Protein AF-A0A564Z8V7-F1 (afdb_monomer_lite)

Radius of gyration: 20.1 Å; chains: 1; bounding box: 39×28×52 Å

Foldseek 3Di:
DDPVLVVVVVVLCVVLVCQLPVVLVPQDDDPCSVVSNVVSNVVSVVVSVVVVVVSVCPPDDPDDDDDDPVVVVVCCVVVPPPD

InterPro domains:
  IPR008389 ATPase, V0 complex, subunit e1/e2 [PF05493] (9-68)
  IPR008389 ATPase, V0 complex, subunit e1/e2 [PTHR12263] (4-73)

Structure (mmCIF, N/CA/C/O backbone):
data_AF-A0A564Z8V7-F1
#
_entry.id   AF-A0A564Z8V7-F1
#
loop_
_atom_site.group_PDB
_atom_site.id
_atom_site.type_symbol
_atom_site.label_atom_id
_atom_site.label_alt_id
_atom_site.label_comp_id
_atom_site.label_asym_id
_atom_site.label_entity_id
_atom_site.label_seq_id
_atom_site.pdbx_PDB_ins_code
_atom_site.Cartn_x
_atom_site.Cartn_y
_atom_site.Cartn_z
_atom_site.occupancy
_atom_site.B_iso_or_equiv
_atom_site.auth_seq_id
_atom_site.auth_comp_id
_atom_site.auth_asym_id
_atom_site.auth_atom_id
_atom_site.pdbx_PDB_model_num
ATOM 1 N N . MET A 1 1 ? 1.364 -12.860 14.153 1.00 62.03 1 MET A N 1
ATOM 2 C CA . MET A 1 1 ? 0.710 -12.029 13.116 1.00 62.03 1 MET A CA 1
ATOM 3 C C . MET A 1 1 ? -0.454 -12.823 12.549 1.00 62.03 1 MET A C 1
ATOM 5 O O . MET A 1 1 ? -0.268 -14.002 12.277 1.00 62.03 1 MET A O 1
ATOM 9 N N . SER A 1 2 ? -1.651 -12.243 12.473 1.00 82.06 2 SER A N 1
ATOM 10 C CA . SER A 1 2 ? -2.850 -12.953 12.008 1.00 82.06 2 SER A CA 1
ATOM 11 C C . SER A 1 2 ? -2.844 -13.114 10.484 1.00 82.06 2 SER A C 1
ATOM 13 O O . SER A 1 2 ? -2.258 -12.306 9.765 1.00 82.06 2 SER A O 1
ATOM 15 N N . LEU A 1 3 ? -3.538 -14.138 9.979 1.00 84.12 3 LEU A N 1
ATOM 16 C CA . LEU A 1 3 ? -3.707 -14.360 8.537 1.00 84.12 3 LEU A CA 1
ATOM 17 C C . LEU A 1 3 ? -4.327 -13.132 7.839 1.00 84.12 3 LEU A C 1
ATOM 19 O O . LEU A 1 3 ? -3.943 -12.780 6.728 1.00 84.12 3 LEU A O 1
ATOM 23 N N . GLY A 1 4 ? -5.225 -12.432 8.542 1.00 86.12 4 GLY A N 1
ATOM 24 C CA . GLY A 1 4 ? -5.877 -11.210 8.065 1.00 86.12 4 GLY A CA 1
ATOM 25 C C . GLY A 1 4 ? -4.939 -10.018 7.863 1.00 86.12 4 GLY A C 1
ATOM 26 O O . GLY A 1 4 ? -5.304 -9.098 7.145 1.00 86.12 4 GLY A O 1
ATOM 27 N N . PHE A 1 5 ? -3.733 -10.035 8.434 1.00 89.38 5 PHE A N 1
ATOM 28 C CA . PHE A 1 5 ? -2.710 -9.052 8.092 1.00 89.38 5 PHE A CA 1
ATOM 29 C C . PHE A 1 5 ? -1.959 -9.433 6.803 1.00 89.38 5 PHE A C 1
ATOM 31 O O . PHE A 1 5 ? -1.776 -8.607 5.907 1.00 89.38 5 PHE A O 1
ATOM 38 N N . PHE A 1 6 ? -1.508 -10.686 6.706 1.00 91.31 6 PHE A N 1
ATOM 39 C CA . PHE A 1 6 ? -0.618 -11.101 5.621 1.00 91.31 6 PHE A CA 1
ATOM 40 C C . PHE A 1 6 ? -1.300 -11.080 4.258 1.00 91.31 6 PHE A C 1
ATOM 42 O O . PHE A 1 6 ? -0.662 -10.725 3.271 1.00 91.31 6 PHE A O 1
ATOM 49 N N . ILE A 1 7 ? -2.587 -11.431 4.204 1.00 94.50 7 ILE A N 1
ATOM 50 C CA . ILE A 1 7 ? -3.363 -11.447 2.961 1.00 94.50 7 ILE A CA 1
ATOM 51 C C . ILE A 1 7 ? -3.379 -10.060 2.288 1.00 94.50 7 ILE A C 1
ATOM 53 O O . ILE A 1 7 ? -2.885 -9.957 1.165 1.00 94.50 7 ILE A O 1
ATOM 57 N N . PRO A 1 8 ? -3.886 -8.981 2.921 1.00 94.62 8 PRO A N 1
ATOM 58 C CA . PRO A 1 8 ? -3.918 -7.664 2.288 1.00 94.62 8 PRO A CA 1
ATOM 59 C C . PRO A 1 8 ? -2.516 -7.121 2.002 1.00 94.62 8 PRO A C 1
ATOM 61 O O . PRO A 1 8 ? -2.307 -6.531 0.944 1.00 94.62 8 PRO A O 1
ATOM 64 N N . PHE A 1 9 ? -1.543 -7.369 2.885 1.00 94.81 9 PHE A N 1
ATOM 65 C CA . PHE A 1 9 ? -0.157 -6.969 2.649 1.00 94.81 9 PHE A CA 1
ATOM 66 C C . PHE A 1 9 ? 0.433 -7.601 1.387 1.00 94.81 9 PHE A C 1
ATOM 68 O O . PHE A 1 9 ? 0.972 -6.890 0.535 1.00 94.81 9 PHE A O 1
ATOM 75 N N . ALA A 1 10 ? 0.296 -8.919 1.236 1.00 95.75 10 ALA A N 1
ATOM 76 C CA . ALA A 1 10 ? 0.796 -9.640 0.074 1.00 95.75 10 ALA A CA 1
ATOM 77 C C . ALA A 1 10 ? 0.096 -9.177 -1.210 1.00 95.75 10 ALA A C 1
ATOM 79 O O . ALA A 1 10 ? 0.766 -8.823 -2.176 1.00 95.75 10 ALA A O 1
ATOM 80 N N . VAL A 1 11 ? -1.239 -9.098 -1.203 1.00 97.06 11 VAL A N 1
ATOM 81 C CA . VAL A 1 11 ? -2.030 -8.701 -2.380 1.00 97.06 11 VAL A CA 1
ATOM 82 C C . VAL A 1 11 ? -1.664 -7.296 -2.858 1.00 97.06 11 VAL A C 1
ATOM 84 O O . VAL A 1 11 ? -1.411 -7.102 -4.047 1.00 97.06 11 VAL A O 1
ATOM 87 N N . MET A 1 12 ? -1.586 -6.319 -1.953 1.00 97.00 12 MET A N 1
ATOM 88 C CA . MET A 1 12 ? -1.312 -4.926 -2.323 1.00 97.00 12 MET A CA 1
ATOM 89 C C . MET A 1 12 ? 0.133 -4.716 -2.780 1.00 97.00 12 MET A C 1
ATOM 91 O O . MET A 1 12 ? 0.370 -3.966 -3.729 1.00 97.00 12 MET A O 1
ATOM 95 N N . THR A 1 13 ? 1.088 -5.415 -2.159 1.00 96.94 13 THR A N 1
ATOM 96 C CA . THR A 1 13 ? 2.498 -5.395 -2.582 1.00 96.94 13 THR A CA 1
ATOM 97 C C . THR A 1 13 ? 2.657 -6.013 -3.966 1.00 96.94 13 THR A C 1
ATOM 99 O O . THR A 1 13 ? 3.307 -5.428 -4.831 1.00 96.94 13 THR A O 1
ATOM 102 N N . SER A 1 14 ? 2.027 -7.166 -4.213 1.00 97.44 14 SER A N 1
ATOM 103 C CA . SER A 1 14 ? 2.050 -7.811 -5.525 1.00 97.44 14 SER A CA 1
ATOM 104 C C . SER A 1 14 ? 1.389 -6.940 -6.590 1.00 97.44 14 SER A C 1
ATOM 106 O O . SER A 1 14 ? 1.969 -6.758 -7.655 1.00 97.44 14 SER A O 1
ATOM 108 N N . PHE A 1 15 ? 0.224 -6.353 -6.311 1.00 97.62 15 PHE A N 1
ATOM 109 C CA . PHE A 1 15 ? -0.483 -5.493 -7.260 1.00 97.62 15 PHE A CA 1
ATOM 110 C C . PHE A 1 15 ? 0.364 -4.288 -7.692 1.00 97.62 15 PHE A C 1
ATOM 112 O O . PHE A 1 15 ? 0.630 -4.118 -8.882 1.00 97.62 15 PHE A O 1
ATOM 119 N N . TRP A 1 16 ? 0.844 -3.477 -6.745 1.00 97.56 16 TRP A N 1
ATOM 120 C CA . TRP A 1 16 ? 1.622 -2.282 -7.082 1.00 97.56 16 TRP A CA 1
ATOM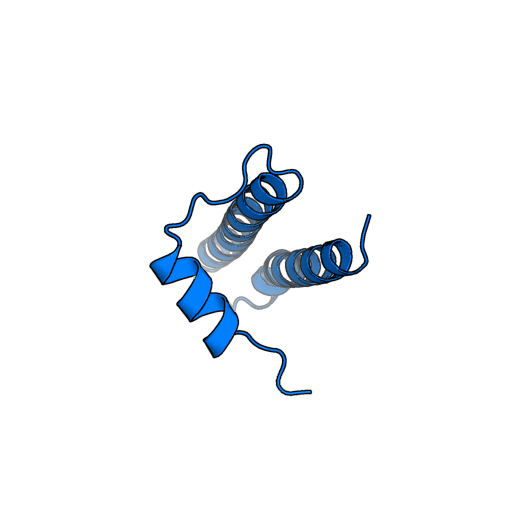 121 C C . TRP A 1 16 ? 3.026 -2.605 -7.592 1.00 97.56 16 TRP A C 1
ATOM 123 O O . TRP A 1 16 ? 3.525 -1.900 -8.469 1.00 97.56 16 TRP A O 1
ATOM 133 N N . GLY A 1 17 ? 3.635 -3.695 -7.119 1.00 96.69 17 GLY A N 1
ATOM 134 C CA . GLY A 1 17 ? 4.884 -4.216 -7.669 1.00 96.69 17 GLY A CA 1
ATOM 135 C C . GLY A 1 17 ? 4.737 -4.608 -9.140 1.00 96.69 17 GLY A C 1
ATOM 136 O O . GLY A 1 17 ? 5.553 -4.207 -9.965 1.00 96.69 17 GLY A O 1
ATOM 137 N N . LEU A 1 18 ? 3.660 -5.313 -9.502 1.00 97.31 18 LEU A N 1
ATOM 138 C CA . LEU A 1 18 ? 3.364 -5.654 -10.896 1.00 97.31 18 LEU A CA 1
ATOM 139 C C . LEU A 1 18 ? 3.110 -4.403 -11.741 1.00 97.31 18 LEU A C 1
ATOM 141 O O . LEU A 1 18 ? 3.660 -4.300 -12.832 1.00 97.31 18 LEU A O 1
ATOM 145 N N . VAL A 1 19 ? 2.340 -3.428 -11.248 1.00 96.50 19 VAL A N 1
ATOM 146 C CA . VAL A 1 19 ? 2.093 -2.168 -11.974 1.00 96.50 19 VAL A CA 1
ATOM 147 C C . VAL A 1 19 ? 3.393 -1.387 -12.198 1.00 96.50 19 VAL A C 1
ATOM 149 O O . VAL A 1 19 ? 3.649 -0.938 -13.314 1.00 96.50 19 VAL A O 1
ATOM 152 N N . GLY A 1 20 ? 4.236 -1.260 -11.170 1.00 96.06 20 G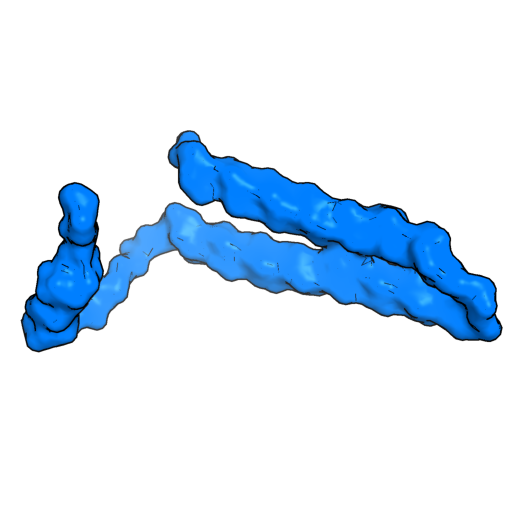LY A N 1
ATOM 153 C CA . GLY A 1 20 ? 5.502 -0.528 -11.245 1.00 96.06 20 GLY A CA 1
ATOM 154 C C . GLY A 1 20 ? 6.566 -1.217 -12.101 1.00 96.06 20 GLY A C 1
ATOM 155 O O . GLY A 1 20 ? 7.359 -0.532 -12.741 1.00 96.06 20 GLY A O 1
ATOM 156 N N . ILE A 1 21 ? 6.575 -2.553 -12.150 1.00 95.88 21 ILE A N 1
ATOM 157 C CA . ILE A 1 21 ? 7.543 -3.328 -12.938 1.00 95.88 21 ILE A CA 1
ATOM 158 C C . ILE A 1 21 ? 7.044 -3.533 -14.367 1.00 95.88 21 ILE A C 1
ATOM 160 O O . ILE A 1 21 ? 7.762 -3.210 -15.304 1.00 95.88 21 ILE A O 1
ATOM 164 N N . ILE A 1 22 ? 5.831 -4.054 -14.564 1.00 96.44 22 ILE A N 1
ATOM 165 C CA . ILE A 1 22 ? 5.305 -4.432 -15.887 1.00 96.44 22 ILE A CA 1
ATOM 166 C C . ILE A 1 22 ? 4.811 -3.205 -16.661 1.00 96.44 22 ILE A C 1
ATOM 168 O O . ILE A 1 22 ? 5.040 -3.103 -17.868 1.00 96.44 22 ILE A O 1
ATOM 172 N N . GLY A 1 23 ? 4.185 -2.240 -15.982 1.00 94.19 23 GLY A N 1
ATOM 173 C CA . GLY A 1 23 ? 3.601 -1.050 -16.608 1.00 94.19 23 GLY A CA 1
ATOM 174 C C . GLY A 1 23 ? 4.559 -0.281 -17.535 1.00 94.19 23 GLY A C 1
ATOM 175 O O . GLY A 1 23 ? 4.186 -0.013 -18.679 1.00 94.19 23 GLY A O 1
ATOM 176 N N . PRO A 1 24 ? 5.810 0.013 -17.129 1.00 94.00 24 PRO A N 1
ATOM 177 C CA . PRO A 1 24 ? 6.792 0.701 -17.979 1.00 94.00 24 PRO A CA 1
ATOM 178 C C . PRO A 1 24 ? 7.187 -0.050 -19.263 1.00 94.00 24 PRO A C 1
ATOM 180 O O . PRO A 1 24 ? 7.605 0.579 -20.249 1.00 94.00 24 PRO A O 1
ATOM 183 N N . PHE A 1 25 ? 7.061 -1.382 -19.280 1.00 93.56 25 PHE A N 1
ATOM 184 C CA . PHE A 1 25 ? 7.321 -2.205 -2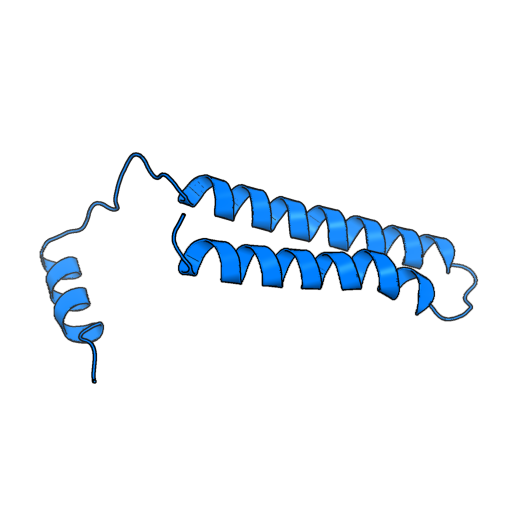0.466 1.00 93.56 25 PHE A CA 1
ATOM 185 C C . PHE A 1 25 ? 6.137 -2.219 -21.437 1.00 93.56 25 PHE A C 1
ATOM 187 O O . PHE A 1 25 ? 6.350 -2.330 -22.644 1.00 93.56 25 PHE A O 1
ATOM 194 N N . CYS A 1 26 ? 4.913 -2.026 -20.941 1.00 93.31 26 CYS A N 1
ATOM 195 C CA . CYS A 1 26 ? 3.690 -1.982 -21.745 1.00 93.31 26 CYS A CA 1
ATOM 196 C C . CYS A 1 26 ? 3.431 -0.627 -22.433 1.00 93.31 26 CYS A C 1
ATOM 198 O O . CYS A 1 26 ? 2.432 -0.483 -23.134 1.00 93.31 26 CYS A O 1
ATOM 200 N N . VAL A 1 27 ? 4.306 0.373 -22.264 1.00 92.75 27 VAL A N 1
ATOM 201 C CA . VAL A 1 27 ? 4.123 1.703 -22.872 1.00 92.75 27 VAL A CA 1
ATOM 202 C C . VAL A 1 27 ? 4.387 1.654 -24.390 1.00 92.75 27 VAL A C 1
ATOM 204 O O . VAL A 1 27 ? 5.499 1.289 -24.804 1.00 92.75 27 VAL A O 1
ATOM 207 N N . PRO A 1 28 ? 3.424 2.068 -25.243 1.00 92.25 28 PRO A N 1
ATOM 208 C CA . PRO A 1 28 ? 3.606 2.094 -26.691 1.00 92.25 28 PRO A CA 1
ATOM 209 C C . PRO A 1 28 ? 4.668 3.117 -27.113 1.00 92.25 28 PRO A C 1
ATOM 211 O O . PRO A 1 28 ? 5.010 4.050 -26.382 1.00 92.25 28 PRO A O 1
ATOM 214 N N . LYS A 1 29 ? 5.218 2.949 -28.320 1.00 92.31 29 LYS A N 1
ATOM 215 C CA . LYS A 1 29 ? 6.203 3.888 -28.873 1.00 92.31 29 LYS A CA 1
ATOM 216 C C . LYS A 1 29 ? 5.530 5.247 -29.100 1.00 92.31 29 LYS A C 1
ATOM 218 O O . LYS A 1 29 ? 4.647 5.360 -29.941 1.00 92.31 29 LYS A O 1
ATOM 223 N N . SER A 1 30 ? 5.958 6.264 -28.358 1.00 90.88 30 SER A N 1
ATOM 224 C CA . SER A 1 30 ? 5.534 7.654 -28.533 1.00 90.88 30 SER A CA 1
ATOM 225 C C . SER A 1 30 ? 6.721 8.599 -28.303 1.00 90.88 30 SER A C 1
ATOM 227 O O . SER A 1 30 ? 7.677 8.206 -27.628 1.00 90.88 30 SER A O 1
ATOM 229 N N . PRO A 1 31 ? 6.683 9.842 -28.816 1.00 94.12 31 PRO A N 1
ATOM 230 C CA . PRO A 1 31 ? 7.719 10.842 -28.538 1.00 94.12 31 PRO A CA 1
ATOM 231 C C . PRO A 1 31 ? 7.925 11.099 -27.036 1.00 94.12 31 PRO A C 1
ATOM 233 O O . PRO A 1 31 ? 9.037 11.364 -26.598 1.00 94.12 31 PRO A O 1
ATOM 236 N N . ASN A 1 32 ? 6.866 10.928 -26.235 1.00 94.56 32 ASN A N 1
ATOM 237 C CA . ASN A 1 32 ? 6.860 11.154 -24.786 1.00 94.56 32 ASN A CA 1
ATOM 238 C C . ASN A 1 32 ? 6.950 9.849 -23.972 1.00 94.56 32 ASN A C 1
ATOM 240 O O . ASN A 1 32 ? 6.519 9.804 -22.821 1.00 94.56 32 ASN A O 1
ATOM 244 N N . LYS A 1 33 ? 7.468 8.759 -24.554 1.00 91.75 33 LYS A N 1
ATOM 245 C CA . LYS A 1 33 ? 7.479 7.426 -23.923 1.00 91.75 33 LYS A CA 1
ATOM 246 C C . LYS A 1 33 ? 8.142 7.408 -22.543 1.00 91.75 33 LYS A C 1
ATOM 248 O O . LYS A 1 33 ? 7.634 6.755 -21.634 1.00 91.75 33 LYS A O 1
ATOM 253 N N . GLU A 1 34 ? 9.254 8.119 -22.383 1.00 93.38 34 GLU A N 1
ATOM 254 C CA . GLU A 1 34 ? 9.984 8.163 -21.111 1.00 93.38 34 GLU A CA 1
ATOM 255 C C . GLU A 1 34 ? 9.201 8.896 -20.020 1.00 93.38 34 GLU A C 1
ATOM 257 O O . GLU A 1 34 ? 9.175 8.438 -18.881 1.00 93.38 34 GLU A O 1
ATOM 262 N N . LEU A 1 35 ? 8.465 9.957 -20.374 1.00 95.88 35 LEU A N 1
ATOM 263 C CA . LEU A 1 35 ? 7.564 10.627 -19.437 1.00 95.88 35 LEU A CA 1
ATOM 264 C C . LEU A 1 35 ? 6.506 9.648 -18.916 1.00 95.88 35 LEU A C 1
ATOM 266 O O . LEU A 1 35 ? 6.342 9.514 -17.710 1.00 95.88 35 LEU A O 1
ATOM 270 N N . TRP A 1 36 ? 5.853 8.901 -19.810 1.00 95.31 36 TRP A N 1
ATOM 271 C CA . TRP A 1 36 ? 4.858 7.894 -19.426 1.00 95.31 36 TRP A CA 1
ATOM 272 C C . TRP A 1 36 ? 5.430 6.806 -18.513 1.00 95.31 36 TRP A C 1
ATOM 274 O O . TRP A 1 36 ? 4.790 6.429 -17.533 1.00 95.31 36 TRP A O 1
ATOM 284 N N . ARG A 1 37 ? 6.642 6.319 -18.797 1.00 95.56 37 ARG A N 1
ATOM 285 C CA . ARG A 1 37 ? 7.326 5.328 -17.953 1.00 95.56 37 ARG A CA 1
ATOM 286 C C . ARG A 1 37 ? 7.558 5.857 -16.545 1.00 95.56 37 ARG A C 1
ATOM 288 O O . ARG A 1 37 ? 7.205 5.184 -15.580 1.00 95.56 37 ARG A O 1
ATOM 295 N N . VAL A 1 38 ? 8.105 7.065 -16.432 1.00 96.12 38 VAL A N 1
ATOM 296 C CA . VAL A 1 38 ? 8.382 7.695 -15.137 1.00 96.12 38 VAL A CA 1
ATOM 297 C C . VAL A 1 38 ? 7.086 7.994 -14.388 1.00 96.12 38 VAL A C 1
ATOM 299 O O . VAL A 1 38 ? 7.009 7.710 -13.196 1.00 96.12 38 VAL A O 1
ATOM 302 N N . SER A 1 39 ? 6.046 8.485 -15.067 1.00 96.56 39 SER A N 1
ATOM 303 C CA . SER A 1 39 ? 4.736 8.723 -14.456 1.00 96.56 39 SER A CA 1
ATOM 304 C C . SER A 1 39 ? 4.136 7.442 -13.870 1.00 96.56 39 SER A C 1
ATOM 306 O O . SER A 1 39 ? 3.697 7.464 -12.727 1.00 96.56 39 SER A O 1
ATOM 308 N N . ILE A 1 40 ? 4.175 6.316 -14.595 1.00 96.38 40 ILE A N 1
ATOM 309 C CA . ILE A 1 40 ? 3.649 5.027 -14.109 1.00 96.38 40 ILE A CA 1
ATOM 310 C C . ILE A 1 40 ? 4.415 4.539 -12.873 1.00 96.38 40 ILE A C 1
ATOM 312 O O . ILE A 1 40 ? 3.791 4.148 -11.885 1.00 96.38 40 ILE A O 1
ATOM 316 N N . VAL A 1 41 ? 5.753 4.582 -12.901 1.00 97.44 41 VAL A N 1
ATOM 317 C CA . VAL A 1 41 ? 6.583 4.162 -11.756 1.00 97.44 41 VAL A CA 1
ATOM 318 C C . VAL A 1 41 ? 6.332 5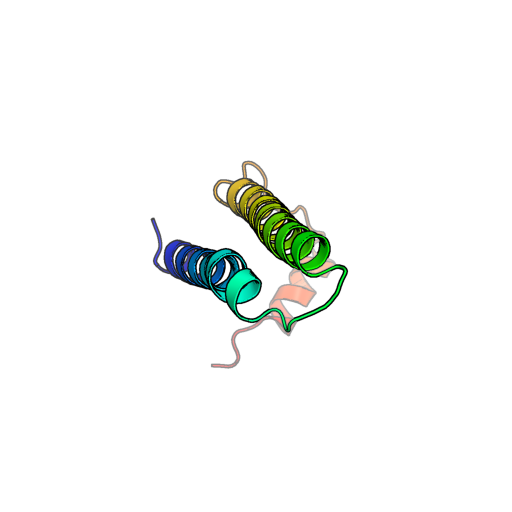.058 -10.546 1.00 97.44 41 VAL A C 1
ATOM 320 O O . VAL A 1 41 ? 6.125 4.555 -9.442 1.00 97.44 41 VAL A O 1
ATOM 323 N N . LEU A 1 42 ? 6.309 6.378 -10.744 1.00 97.69 42 LEU A N 1
ATOM 324 C CA . LEU A 1 42 ? 6.074 7.342 -9.674 1.00 97.69 42 LEU A CA 1
ATOM 325 C C . LEU A 1 42 ? 4.699 7.131 -9.035 1.00 97.69 42 LEU A C 1
ATOM 327 O O . LEU A 1 42 ? 4.601 7.053 -7.813 1.00 97.69 42 LEU A O 1
ATOM 331 N N . THR A 1 43 ? 3.649 6.969 -9.845 1.00 97.31 43 THR A N 1
ATOM 332 C CA . THR A 1 43 ? 2.303 6.666 -9.349 1.00 97.31 43 THR A CA 1
ATOM 333 C C . THR A 1 43 ? 2.283 5.363 -8.556 1.00 97.31 43 THR A C 1
ATOM 335 O O . THR A 1 43 ? 1.737 5.347 -7.455 1.00 97.31 43 THR A O 1
ATOM 338 N N . ALA A 1 44 ? 2.909 4.293 -9.054 1.00 97.56 44 ALA A N 1
ATOM 339 C CA . ALA A 1 44 ? 2.939 3.012 -8.352 1.00 97.56 44 ALA A CA 1
ATOM 340 C C . ALA A 1 44 ? 3.595 3.124 -6.967 1.00 97.56 44 ALA A C 1
ATOM 342 O O . ALA A 1 44 ? 3.051 2.621 -5.983 1.00 97.56 44 ALA A O 1
ATOM 343 N N . ILE A 1 45 ? 4.719 3.840 -6.874 1.00 97.56 45 ILE A N 1
ATOM 344 C CA . ILE A 1 45 ? 5.420 4.076 -5.607 1.00 97.56 45 ILE A CA 1
ATOM 345 C C . ILE A 1 45 ? 4.565 4.931 -4.668 1.00 97.56 45 ILE A C 1
ATOM 347 O O . ILE A 1 45 ? 4.356 4.546 -3.519 1.00 97.56 45 ILE A O 1
ATOM 351 N N . CYS A 1 46 ? 4.044 6.069 -5.136 1.00 97.75 46 CYS A N 1
ATOM 352 C CA . CYS A 1 46 ? 3.242 6.968 -4.308 1.00 97.75 46 CYS A CA 1
ATOM 353 C C . CYS A 1 46 ? 1.989 6.274 -3.767 1.00 97.75 46 CYS A C 1
ATOM 355 O O . CYS A 1 46 ? 1.727 6.337 -2.568 1.00 97.75 46 CYS A O 1
ATOM 357 N N . CYS A 1 47 ? 1.241 5.570 -4.617 1.00 97.19 47 CYS A N 1
ATOM 358 C CA . CYS A 1 47 ? 0.023 4.880 -4.204 1.00 97.19 47 CYS A CA 1
ATOM 359 C C . CYS A 1 47 ? 0.308 3.723 -3.239 1.00 97.19 47 CYS A C 1
ATOM 361 O O . CYS A 1 47 ? -0.423 3.562 -2.259 1.00 97.19 47 CYS A O 1
ATOM 363 N N . TYR A 1 48 ? 1.378 2.954 -3.467 1.00 97.69 48 TYR A N 1
ATOM 364 C CA . TYR A 1 48 ? 1.795 1.908 -2.536 1.00 97.69 48 TYR A CA 1
ATOM 365 C C . TYR A 1 48 ? 2.194 2.489 -1.177 1.00 97.69 48 TYR A C 1
ATOM 367 O O . TYR A 1 48 ? 1.733 1.999 -0.149 1.00 97.69 48 TYR A O 1
ATOM 375 N N . LEU A 1 49 ? 2.996 3.558 -1.158 1.00 96.88 49 LEU A N 1
ATOM 376 C CA . LEU A 1 49 ? 3.423 4.207 0.081 1.00 96.88 49 LEU A CA 1
ATOM 377 C C . LEU A 1 49 ? 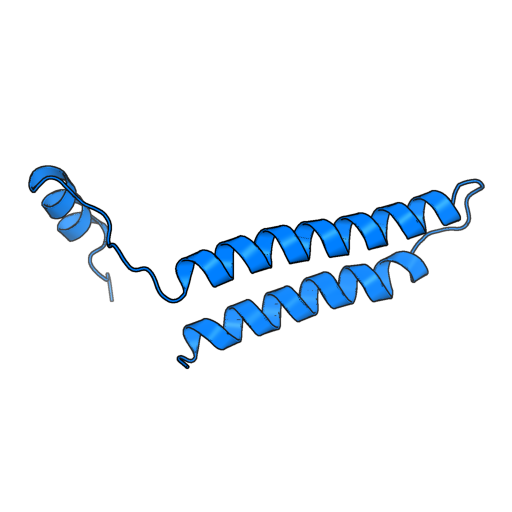2.246 4.810 0.848 1.00 96.88 49 LEU A C 1
ATOM 379 O O . LEU A 1 49 ? 2.146 4.592 2.054 1.00 96.88 49 LEU A O 1
ATOM 383 N N . SER A 1 50 ? 1.333 5.519 0.174 1.00 96.75 50 SER A N 1
ATOM 384 C CA . SER A 1 50 ? 0.125 6.048 0.816 1.00 96.75 50 SER A CA 1
ATOM 385 C C . SER A 1 50 ? -0.684 4.931 1.469 1.00 96.75 50 SER A C 1
ATOM 387 O O . SER A 1 50 ? -1.046 5.043 2.637 1.00 96.75 50 SER A O 1
ATOM 389 N N . TRP A 1 51 ? -0.921 3.828 0.754 1.00 96.50 51 TRP A N 1
ATOM 390 C CA . TRP A 1 51 ? -1.636 2.682 1.311 1.00 96.50 51 TRP A CA 1
ATOM 391 C C . TRP A 1 51 ? -0.894 2.052 2.500 1.00 96.50 51 TRP A C 1
ATOM 393 O O . TRP A 1 51 ? -1.493 1.837 3.554 1.00 96.50 51 TRP A O 1
ATOM 403 N N . LEU A 1 52 ? 0.410 1.799 2.355 1.00 96.44 52 LEU A N 1
ATOM 404 C CA . LEU A 1 52 ? 1.224 1.126 3.365 1.00 96.44 52 LEU A CA 1
ATOM 405 C C . LEU A 1 52 ? 1.258 1.912 4.677 1.00 96.44 52 LEU A C 1
ATOM 407 O O . LEU A 1 52 ? 1.114 1.324 5.746 1.00 96.44 52 LEU A O 1
ATOM 411 N N . ILE A 1 53 ? 1.412 3.236 4.602 1.00 96.69 53 ILE A N 1
ATOM 412 C CA . ILE A 1 53 ? 1.440 4.102 5.784 1.00 96.69 53 ILE A CA 1
ATOM 413 C C . ILE A 1 53 ? 0.115 4.013 6.547 1.00 96.69 53 ILE A C 1
ATOM 415 O O . ILE A 1 53 ? 0.130 3.768 7.753 1.00 96.69 53 ILE A O 1
ATOM 419 N N . PHE A 1 54 ? -1.030 4.159 5.870 1.00 94.50 54 PHE A N 1
ATOM 420 C CA . PHE A 1 54 ? -2.335 4.073 6.537 1.00 94.50 54 PHE A CA 1
ATOM 421 C C . PHE A 1 54 ? -2.604 2.686 7.117 1.00 94.50 54 PHE A C 1
ATOM 423 O O . PHE A 1 54 ? -3.147 2.571 8.215 1.00 94.50 54 PHE A O 1
ATOM 430 N N . PHE A 1 55 ? -2.187 1.638 6.412 1.00 93.94 55 PHE A N 1
ATOM 431 C CA . PHE A 1 55 ? -2.355 0.271 6.877 1.00 93.94 55 PHE A CA 1
ATOM 432 C C . PHE A 1 55 ? -1.524 -0.019 8.135 1.00 93.94 55 PHE A C 1
ATOM 434 O O . PHE A 1 55 ? -2.041 -0.558 9.113 1.00 93.94 55 PHE A O 1
ATOM 441 N N . LEU A 1 56 ? -0.256 0.402 8.153 1.00 93.25 56 LEU A N 1
ATOM 442 C CA . LEU A 1 56 ? 0.611 0.257 9.324 1.00 93.25 56 LEU A CA 1
ATOM 443 C C . LEU A 1 56 ? 0.144 1.121 10.501 1.00 93.25 56 LEU A C 1
ATOM 445 O O . LEU A 1 56 ? 0.204 0.664 11.642 1.00 93.25 56 LEU A O 1
ATOM 449 N N . ALA A 1 57 ? -0.380 2.322 10.239 1.00 93.25 57 ALA A N 1
ATOM 450 C CA . ALA A 1 57 ? -0.922 3.203 11.274 1.00 93.25 57 ALA A CA 1
ATOM 451 C C . ALA A 1 57 ? -2.081 2.562 12.059 1.00 93.25 57 ALA A C 1
ATOM 453 O O . ALA A 1 57 ? -2.300 2.899 13.221 1.00 93.25 57 ALA A O 1
ATOM 454 N N . GLN A 1 58 ? -2.814 1.628 11.445 1.00 92.00 58 GLN A N 1
ATOM 455 C CA . GLN A 1 58 ? -3.956 0.949 12.059 1.00 92.00 58 GLN A CA 1
ATOM 456 C C . GLN A 1 58 ? -3.623 -0.409 12.682 1.00 92.00 58 GLN A C 1
ATOM 458 O O . GLN A 1 58 ? -4.489 -0.986 13.334 1.00 92.00 58 GLN A O 1
ATOM 463 N N . TRP A 1 59 ? -2.415 -0.949 12.501 1.00 88.50 59 TRP A N 1
ATOM 464 C CA . TRP A 1 59 ? -2.129 -2.324 12.919 1.00 88.50 59 TRP A CA 1
ATOM 465 C C . TRP A 1 59 ? -2.171 -2.505 14.438 1.00 88.50 59 TRP A C 1
ATOM 467 O O . TRP A 1 59 ? -2.735 -3.473 14.950 1.00 88.50 59 TRP A O 1
ATOM 477 N N . HIS A 1 60 ? -1.580 -1.569 15.173 1.00 90.50 60 HIS A N 1
ATOM 478 C CA . HIS A 1 60 ? -1.522 -1.602 16.631 1.00 90.50 60 HIS A CA 1
ATOM 479 C C . HIS A 1 60 ? -2.109 -0.304 17.194 1.00 90.50 60 HIS A C 1
ATOM 481 O O . HIS A 1 60 ? -1.361 0.566 17.640 1.00 90.50 60 HIS A O 1
ATOM 487 N N . PRO A 1 61 ? -3.442 -0.133 17.136 1.00 92.00 61 PRO A N 1
ATOM 488 C CA . PRO A 1 61 ? -4.075 1.100 17.567 1.00 92.00 61 PRO A CA 1
ATOM 489 C C . PRO A 1 61 ? -4.017 1.209 19.094 1.00 92.00 61 PRO A C 1
ATOM 491 O O . PRO A 1 61 ? -4.361 0.269 19.808 1.00 92.00 61 PRO A O 1
ATOM 494 N N . PHE A 1 62 ? -3.613 2.373 19.602 1.00 91.12 62 PHE A N 1
ATOM 495 C CA . PHE A 1 62 ? -3.617 2.648 21.045 1.00 91.12 62 PHE A CA 1
ATOM 496 C C . PHE A 1 62 ? -5.017 2.946 21.589 1.00 91.12 62 PHE A C 1
ATOM 498 O O . PHE A 1 62 ? -5.291 2.699 22.761 1.00 91.12 62 PHE A O 1
ATOM 505 N N . TYR A 1 63 ? -5.903 3.466 20.736 1.00 91.75 63 TYR A N 1
ATOM 506 C CA . TYR A 1 63 ? -7.257 3.863 21.101 1.00 91.75 63 TYR A CA 1
ATOM 507 C C . TYR A 1 63 ? -8.275 3.253 20.143 1.00 91.75 63 TYR A C 1
ATOM 509 O O . TYR A 1 63 ? -8.081 3.245 18.927 1.00 91.75 63 TYR A O 1
ATOM 517 N N . GLY A 1 64 ? -9.375 2.761 20.712 1.00 92.56 64 GLY A N 1
ATOM 518 C CA . GLY A 1 64 ? -10.563 2.372 19.962 1.00 92.56 64 GLY A CA 1
ATOM 519 C C . GLY A 1 64 ? -11.506 3.559 19.727 1.00 92.56 64 GLY A C 1
ATOM 520 O O . GLY A 1 64 ? -11.350 4.613 20.348 1.00 92.56 64 GLY A O 1
ATOM 521 N N . PRO A 1 65 ? -12.508 3.403 18.850 1.00 93.56 65 PRO A N 1
ATOM 522 C CA . PRO A 1 65 ? -13.521 4.429 18.638 1.00 93.56 65 PRO A CA 1
ATOM 523 C C . PRO A 1 65 ? -14.403 4.603 19.885 1.00 93.56 65 PRO A C 1
ATOM 525 O O . PRO A 1 65 ? -14.789 3.626 20.528 1.00 93.56 65 PRO A O 1
ATOM 528 N N . THR A 1 66 ? -14.770 5.844 20.209 1.00 94.38 66 THR A N 1
ATOM 529 C CA . THR A 1 66 ? -15.736 6.165 21.270 1.00 94.38 66 THR A CA 1
ATOM 530 C C . THR A 1 66 ? -17.119 6.377 20.654 1.00 94.38 66 THR A C 1
ATOM 532 O O . THR A 1 66 ? -17.296 7.190 19.749 1.00 94.38 66 THR A O 1
ATOM 535 N N . LEU A 1 67 ? -18.118 5.613 21.108 1.00 94.69 67 LEU A N 1
ATOM 536 C CA . LEU A 1 67 ? -19.472 5.648 20.544 1.00 94.69 67 LEU A CA 1
ATOM 537 C C . LEU A 1 67 ? -20.540 5.883 21.614 1.00 94.69 67 LEU A C 1
ATOM 539 O O . LEU A 1 67 ? -20.439 5.408 22.742 1.00 94.69 67 LEU A O 1
ATOM 543 N N . SER A 1 68 ? -21.609 6.576 21.216 1.00 95.75 68 SER A N 1
ATOM 544 C CA . SER A 1 68 ? -22.843 6.700 21.996 1.00 95.75 68 SER A CA 1
ATOM 545 C C . SER A 1 68 ? -23.592 5.369 22.053 1.00 95.75 68 SER A C 1
ATOM 547 O O . SER A 1 68 ? -23.654 4.639 21.060 1.00 95.75 68 SER A O 1
ATOM 549 N N . SER A 1 69 ? -24.256 5.092 23.178 1.00 95.56 69 SER A N 1
ATOM 550 C CA . SER A 1 69 ? -25.068 3.884 23.376 1.00 95.56 69 SER A CA 1
ATOM 551 C C . SER A 1 69 ? -26.141 3.695 22.2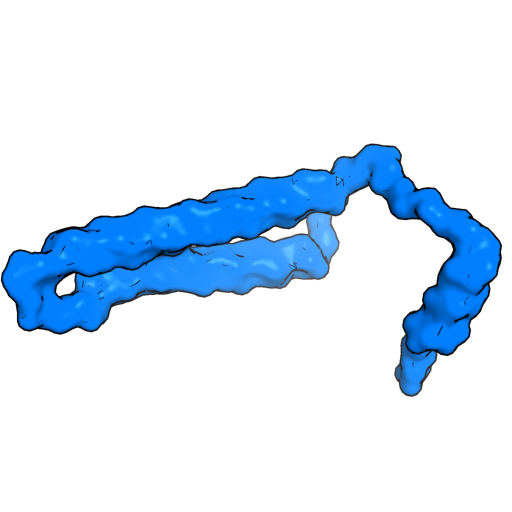98 1.00 95.56 69 SER A C 1
ATOM 553 O O . SER A 1 69 ? -26.470 2.563 21.948 1.00 95.56 69 SER A O 1
ATOM 555 N N . LYS A 1 70 ? -26.671 4.791 21.732 1.00 96.75 70 LYS A N 1
ATOM 556 C CA . LYS A 1 70 ? -27.644 4.729 20.629 1.00 96.75 70 LYS A CA 1
ATOM 557 C C . LYS A 1 70 ? -27.004 4.165 19.357 1.00 96.75 70 LYS A C 1
ATOM 559 O O . LYS A 1 70 ? -27.539 3.227 18.776 1.00 96.75 70 LYS A O 1
ATOM 564 N N . THR A 1 71 ? -25.843 4.693 18.963 1.00 95.06 71 THR A N 1
ATOM 565 C CA . THR A 1 71 ? -25.093 4.236 17.782 1.00 95.06 71 THR A CA 1
ATOM 566 C C . THR A 1 71 ? -24.618 2.797 17.950 1.00 95.06 71 THR A C 1
ATOM 568 O O . THR A 1 71 ? -24.743 2.002 17.022 1.00 95.06 71 THR A O 1
ATOM 571 N N . LEU A 1 72 ? -24.153 2.438 19.152 1.00 94.62 72 LEU A N 1
ATOM 572 C CA . LEU A 1 72 ? -23.751 1.070 19.468 1.00 94.62 72 LEU A CA 1
ATOM 573 C C . LEU A 1 72 ? -24.914 0.085 19.280 1.00 94.62 72 LEU A C 1
ATOM 575 O O . LEU A 1 72 ? -24.734 -0.961 18.660 1.00 94.62 72 LEU A O 1
ATOM 579 N N . ARG A 1 73 ? -26.119 0.435 19.751 1.00 93.88 73 ARG A N 1
ATOM 580 C CA . ARG A 1 73 ? -27.311 -0.408 19.585 1.00 93.88 73 ARG A CA 1
ATOM 581 C C . ARG A 1 73 ? -27.687 -0.596 18.116 1.00 93.88 73 ARG A C 1
ATOM 583 O O . ARG A 1 73 ? -28.055 -1.700 17.738 1.00 93.88 73 ARG A O 1
ATOM 590 N N . VAL A 1 74 ? -27.572 0.446 17.291 1.00 95.31 74 VAL A N 1
ATOM 591 C CA . VAL A 1 74 ? -27.817 0.340 15.842 1.00 95.31 74 VAL A CA 1
ATOM 592 C C . VAL A 1 74 ? -26.793 -0.586 15.186 1.00 95.31 74 VAL A C 1
ATOM 594 O O . VAL A 1 74 ? -27.185 -1.523 14.500 1.00 95.31 74 VAL A O 1
ATOM 597 N N . MET A 1 75 ? -25.496 -0.409 15.457 1.00 93.81 75 MET A N 1
ATOM 598 C CA . MET A 1 75 ? -24.449 -1.291 14.919 1.00 93.81 75 MET A CA 1
ATOM 599 C C . MET A 1 75 ? -24.675 -2.758 15.302 1.00 93.81 75 MET A C 1
ATOM 601 O O . MET A 1 75 ? -24.528 -3.644 14.467 1.00 93.81 75 MET A O 1
ATOM 605 N N . GLN A 1 76 ? -25.093 -3.023 16.542 1.00 92.06 76 GLN A N 1
ATOM 606 C CA . GLN A 1 76 ? -25.411 -4.374 17.014 1.00 92.06 76 GLN A CA 1
ATOM 607 C C . GLN A 1 76 ? -26.644 -4.997 16.349 1.00 92.06 76 GLN A C 1
ATOM 609 O O . GLN A 1 76 ? -26.794 -6.216 16.392 1.00 92.06 76 GLN A O 1
ATOM 614 N N . LEU A 1 77 ? -27.556 -4.200 15.798 1.00 93.44 77 LEU A N 1
ATOM 615 C CA . LEU A 1 77 ? -28.718 -4.705 15.069 1.00 93.44 77 LEU A CA 1
ATOM 616 C C . LEU A 1 77 ? -28.375 -4.937 13.595 1.00 93.44 77 LEU A C 1
ATOM 618 O O . LEU A 1 77 ? -28.698 -5.995 13.063 1.00 93.44 77 LEU A O 1
ATOM 622 N N . GLU A 1 78 ? -27.674 -3.988 12.973 1.00 94.12 78 GLU A N 1
ATOM 623 C CA . GLU A 1 78 ? -27.380 -3.997 11.535 1.00 94.12 78 GLU A CA 1
ATOM 624 C C . GLU A 1 78 ? -26.219 -4.918 11.150 1.00 94.12 78 GLU A C 1
ATOM 626 O O . GLU A 1 78 ? -26.257 -5.576 10.111 1.00 94.12 78 GLU A O 1
ATOM 631 N N . TRP A 1 79 ? -25.171 -4.988 11.974 1.00 93.88 79 TRP A N 1
ATOM 632 C CA . TRP A 1 79 ? -23.965 -5.775 11.686 1.00 93.88 79 TRP A CA 1
ATOM 633 C C . TRP A 1 79 ? -23.974 -7.149 12.355 1.00 93.88 79 TRP A C 1
ATOM 635 O O . TRP A 1 79 ? -22.924 -7.771 12.525 1.00 93.88 79 TRP A O 1
ATOM 645 N N . LYS A 1 80 ? -25.155 -7.654 12.733 1.00 89.81 80 LYS A N 1
ATOM 646 C CA . LYS A 1 80 ? -25.281 -9.047 13.162 1.00 89.81 80 LYS A CA 1
ATOM 647 C C . LYS A 1 80 ? -24.874 -9.974 12.013 1.00 89.81 80 LYS A C 1
ATOM 649 O O . LYS A 1 80 ? -25.375 -9.801 10.899 1.00 89.81 80 LYS A O 1
ATOM 654 N N . PRO A 1 81 ? -23.994 -10.960 12.258 1.00 83.75 81 PRO A N 1
ATOM 655 C CA . PRO A 1 81 ? -23.696 -11.972 11.257 1.00 83.75 81 PRO A CA 1
ATOM 656 C C . PRO A 1 81 ? -25.001 -12.679 10.870 1.00 83.75 81 PRO A C 1
ATOM 658 O O . PRO A 1 81 ? -25.762 -13.100 11.737 1.00 83.75 81 PRO A O 1
ATOM 661 N N . LYS A 1 82 ? -25.280 -12.750 9.564 1.00 79.81 82 LYS A N 1
ATOM 662 C CA . LYS A 1 82 ? -26.487 -13.386 9.000 1.00 79.81 82 LYS A CA 1
ATOM 663 C C . LYS A 1 82 ? -26.283 -14.876 8.692 1.00 79.81 82 LYS A C 1
ATOM 665 O O . LYS A 1 82 ? -27.056 -15.443 7.926 1.00 79.81 82 LYS A O 1
ATOM 670 N N . TRP A 1 83 ? -25.216 -15.457 9.228 1.00 74.00 83 TRP A N 1
ATOM 671 C CA . TRP A 1 83 ? -24.789 -16.829 8.981 1.00 74.00 83 TRP A CA 1
ATOM 672 C C . TRP A 1 83 ? -25.209 -17.712 10.147 1.00 74.00 83 TRP A C 1
ATOM 674 O O . TRP A 1 83 ? -25.002 -17.265 11.300 1.00 74.00 83 TRP A O 1
#

Sequence (83 aa):
MSLGFFIPFAVMTSFWGLVGIIGPFCVPKSPNKELWRVSIVLTAICCYLSWLIFFLAQWHPFYGPTLSSKTLRVMQLEWKPKW

pLDDT: mean 93.39, std 5.4, range [62.03, 97.75]

Secondary structure (DSSP, 8-state):
--HHHHHHHHHHHHHHHHHHHHGGGS--S-TTHHHHHHHHHHHHHHHHHHHHHHHHHTTS-S-PPP--HHHHHHHHHHT----

Organism: Hymenolepis diminuta (NCBI:txid6216)